Protein AF-A0A6N8TZS8-F1 (afdb_monomer_lite)

Structure (mmCIF, N/CA/C/O backbone):
data_AF-A0A6N8TZS8-F1
#
_entry.id   AF-A0A6N8TZS8-F1
#
loop_
_atom_site.group_PDB
_atom_site.id
_atom_site.type_symbol
_atom_site.label_atom_id
_atom_site.label_alt_id
_atom_site.label_comp_id
_atom_site.label_asym_id
_atom_site.label_entity_id
_atom_site.label_seq_id
_atom_site.pdbx_PDB_ins_code
_atom_site.Cartn_x
_atom_site.Cartn_y
_atom_site.Cartn_z
_atom_site.occupancy
_atom_site.B_iso_or_equiv
_atom_site.auth_seq_id
_atom_site.auth_comp_id
_atom_site.auth_asym_id
_atom_site.auth_atom_id
_atom_site.pdbx_PDB_model_num
ATOM 1 N N . MET A 1 1 ? 15.289 -12.574 5.899 1.00 58.06 1 MET A N 1
ATOM 2 C CA . MET A 1 1 ? 13.932 -12.161 5.487 1.00 58.06 1 MET A CA 1
ATOM 3 C C . MET A 1 1 ? 13.478 -11.031 6.387 1.00 58.06 1 MET A C 1
ATOM 5 O O . MET A 1 1 ? 13.542 -11.176 7.605 1.00 58.06 1 MET A O 1
ATOM 9 N N . ARG A 1 2 ? 13.096 -9.896 5.798 1.00 68.56 2 ARG A N 1
ATOM 10 C CA . ARG A 1 2 ? 12.445 -8.795 6.514 1.00 68.56 2 ARG A CA 1
ATOM 11 C C . ARG A 1 2 ? 11.067 -9.269 6.998 1.00 68.56 2 ARG A C 1
ATOM 13 O O . ARG A 1 2 ? 10.432 -10.072 6.322 1.00 68.56 2 ARG A O 1
ATOM 20 N N . LYS A 1 3 ? 10.622 -8.817 8.175 1.00 78.94 3 LYS A N 1
ATOM 21 C CA . LYS A 1 3 ? 9.250 -9.077 8.635 1.00 78.94 3 LYS A CA 1
ATOM 22 C C . LYS A 1 3 ? 8.289 -8.165 7.876 1.00 78.94 3 LYS A C 1
ATOM 24 O O . LYS A 1 3 ? 8.520 -6.958 7.850 1.00 78.94 3 LYS A O 1
ATOM 29 N N . MET A 1 4 ? 7.236 -8.748 7.310 1.00 88.69 4 MET A N 1
ATOM 30 C CA . MET A 1 4 ? 6.139 -7.992 6.705 1.00 88.69 4 MET A CA 1
ATOM 31 C C . MET A 1 4 ? 5.453 -7.129 7.757 1.00 88.69 4 MET A C 1
ATOM 33 O O . MET A 1 4 ? 5.270 -7.566 8.899 1.00 88.69 4 MET A O 1
ATOM 37 N N . LYS A 1 5 ? 5.111 -5.900 7.373 1.00 93.00 5 LYS A N 1
ATOM 38 C CA . LYS A 1 5 ? 4.473 -4.915 8.242 1.00 93.00 5 LYS A CA 1
ATOM 39 C C . LYS A 1 5 ? 3.010 -4.681 7.866 1.00 93.00 5 LYS A C 1
ATOM 41 O O . LYS A 1 5 ? 2.560 -4.983 6.762 1.00 93.00 5 LYS A O 1
ATOM 46 N N . GLN A 1 6 ? 2.279 -4.118 8.821 1.00 95.00 6 GLN A N 1
ATOM 47 C CA . GLN A 1 6 ? 0.948 -3.563 8.618 1.00 95.00 6 GLN A CA 1
ATOM 48 C C . GLN A 1 6 ? 0.919 -2.141 9.179 1.00 95.00 6 GLN A C 1
ATOM 50 O O . GLN A 1 6 ? 1.477 -1.896 10.252 1.00 95.00 6 GLN A O 1
ATOM 55 N N . TRP A 1 7 ? 0.260 -1.223 8.477 1.00 95.25 7 TRP A N 1
ATOM 56 C CA . TRP A 1 7 ? 0.106 0.171 8.891 1.00 95.25 7 TRP A CA 1
ATOM 57 C C . TRP A 1 7 ? -1.375 0.511 9.003 1.00 95.25 7 TRP A C 1
ATOM 59 O O . TRP A 1 7 ? -2.090 0.482 8.006 1.00 95.25 7 TRP A O 1
ATOM 69 N N . GLN A 1 8 ? -1.835 0.847 10.208 1.00 93.94 8 GLN A N 1
ATOM 70 C CA . GLN A 1 8 ? -3.194 1.346 10.417 1.00 93.94 8 GLN A CA 1
ATOM 71 C C . GLN A 1 8 ? -3.286 2.809 9.963 1.00 93.94 8 GLN A C 1
ATOM 73 O O . GLN A 1 8 ? -2.427 3.629 10.305 1.00 93.94 8 GLN A O 1
ATOM 78 N N . ARG A 1 9 ? -4.345 3.139 9.223 1.00 89.69 9 ARG A N 1
ATOM 79 C CA . ARG A 1 9 ? -4.639 4.474 8.696 1.00 89.69 9 ARG A CA 1
ATOM 80 C C . ARG A 1 9 ? -6.125 4.771 8.837 1.00 89.69 9 ARG A C 1
ATOM 82 O O . ARG A 1 9 ? -6.917 4.453 7.964 1.00 89.69 9 ARG A O 1
ATOM 89 N N . GLY A 1 10 ? -6.507 5.373 9.962 1.00 88.56 10 GLY A N 1
ATOM 90 C CA . GLY A 1 10 ? -7.913 5.688 10.216 1.00 88.56 10 GLY A CA 1
ATOM 91 C C . GLY A 1 10 ? -8.792 4.437 10.118 1.00 88.56 10 GLY A C 1
ATOM 92 O O . GLY A 1 10 ? -8.662 3.534 10.945 1.00 88.56 10 GLY A O 1
ATOM 93 N N . ASP A 1 11 ? -9.659 4.402 9.108 1.00 92.50 11 ASP A N 1
ATOM 94 C CA . ASP A 1 11 ? -10.622 3.339 8.809 1.00 92.50 11 ASP A CA 1
ATOM 95 C C . ASP A 1 11 ? -10.068 2.189 7.950 1.00 92.50 11 ASP A C 1
ATOM 97 O O . ASP A 1 11 ? -10.679 1.120 7.909 1.00 92.50 11 ASP A O 1
ATOM 101 N N . TYR A 1 12 ? -8.904 2.358 7.323 1.00 93.81 12 TYR A N 1
ATOM 102 C CA . TYR A 1 12 ? -8.249 1.326 6.523 1.00 93.81 12 TYR A CA 1
ATOM 103 C C . TYR A 1 12 ? -6.895 0.908 7.117 1.00 93.81 12 TYR A C 1
ATOM 105 O O . TYR A 1 12 ? -6.351 1.532 8.034 1.00 93.81 12 TYR A O 1
ATOM 113 N N . TYR A 1 13 ? -6.324 -0.179 6.605 1.00 95.19 13 TYR A N 1
ATOM 114 C CA . TYR A 1 13 ? -4.937 -0.542 6.882 1.00 95.19 13 TYR A CA 1
ATOM 115 C C . TYR A 1 13 ? -4.219 -0.985 5.615 1.00 95.19 13 TYR A C 1
ATOM 117 O O . TYR A 1 13 ? -4.825 -1.504 4.682 1.00 95.19 13 TYR A O 1
ATOM 125 N N . VAL A 1 14 ? -2.907 -0.776 5.591 1.00 95.81 14 VAL A N 1
ATOM 126 C CA . VAL A 1 14 ? -2.030 -1.237 4.517 1.00 95.81 14 VAL A CA 1
ATOM 127 C C . VAL A 1 14 ? -1.298 -2.482 4.992 1.00 95.81 14 VAL A C 1
ATOM 129 O O . VAL A 1 14 ? -0.708 -2.472 6.072 1.00 95.81 14 VAL A O 1
ATOM 132 N N . GLN A 1 15 ? -1.332 -3.554 4.207 1.00 96.25 15 GLN A N 1
ATOM 133 C CA . GLN A 1 15 ? -0.640 -4.810 4.487 1.00 96.25 15 GLN A CA 1
ATOM 134 C C . GLN A 1 15 ? 0.465 -5.052 3.458 1.00 96.25 15 GLN A C 1
ATOM 136 O O . GLN A 1 15 ? 0.180 -5.143 2.268 1.00 96.25 15 GLN A O 1
ATOM 141 N N . GLU A 1 16 ? 1.708 -5.198 3.926 1.00 95.38 16 GLU A N 1
ATOM 142 C CA . GLU A 1 16 ? 2.842 -5.656 3.112 1.00 95.38 16 GLU A CA 1
ATOM 143 C C . GLU A 1 16 ? 2.700 -7.163 2.836 1.00 95.38 16 GLU A C 1
AT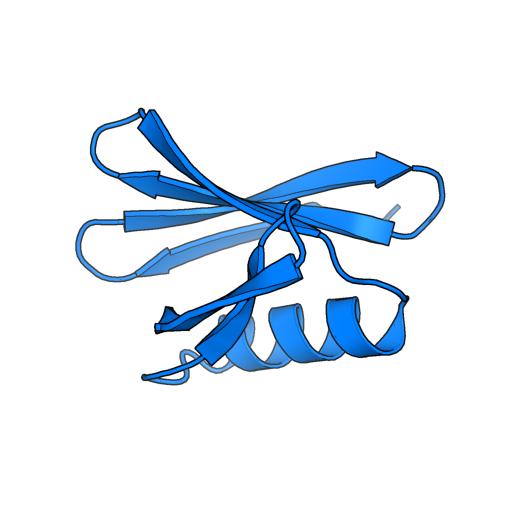OM 145 O O . GLU A 1 16 ? 2.528 -7.959 3.766 1.00 95.38 16 GLU A O 1
ATOM 150 N N . ILE A 1 17 ? 2.771 -7.559 1.566 1.00 92.06 17 ILE A N 1
ATOM 151 C CA . ILE A 1 17 ? 2.653 -8.947 1.108 1.00 92.06 17 ILE A CA 1
ATOM 152 C C . ILE A 1 17 ? 3.862 -9.292 0.244 1.00 92.06 17 ILE A C 1
ATOM 154 O O . ILE A 1 17 ? 4.308 -8.505 -0.587 1.00 92.06 17 ILE A O 1
ATOM 158 N N . GLN A 1 18 ? 4.397 -10.498 0.425 1.00 86.75 18 GLN A N 1
ATOM 159 C CA . GLN A 1 18 ? 5.440 -11.001 -0.460 1.00 86.75 18 GLN A CA 1
ATOM 160 C C . GLN A 1 18 ? 4.842 -11.380 -1.819 1.00 86.75 18 GLN A C 1
ATOM 162 O O . GLN A 1 18 ? 4.007 -12.281 -1.860 1.00 86.75 18 GLN A O 1
ATOM 167 N N . ASP A 1 19 ? 5.305 -10.762 -2.906 1.00 74.44 19 ASP A N 1
ATOM 168 C CA . ASP A 1 19 ? 4.982 -11.205 -4.271 1.00 74.44 19 ASP A CA 1
ATOM 169 C C . ASP A 1 19 ? 6.146 -11.997 -4.882 1.00 74.44 19 ASP A C 1
ATOM 171 O O . ASP A 1 19 ? 6.160 -13.233 -4.842 1.00 74.44 19 ASP A O 1
ATOM 175 N N . LYS A 1 20 ? 7.177 -11.309 -5.399 1.00 69.62 20 LYS A N 1
ATOM 176 C CA . LYS A 1 20 ? 8.287 -11.937 -6.134 1.00 69.62 20 LYS A CA 1
ATOM 177 C C . LYS A 1 20 ? 9.651 -11.403 -5.731 1.00 69.62 20 LYS A C 1
ATOM 179 O O . LYS A 1 20 ? 9.936 -10.210 -5.801 1.00 69.62 20 LYS A O 1
ATOM 184 N N . ARG A 1 21 ? 10.566 -12.345 -5.474 1.00 77.06 21 ARG A N 1
ATOM 185 C CA . ARG A 1 21 ? 11.967 -12.067 -5.117 1.00 77.06 21 ARG A CA 1
ATOM 186 C C . ARG A 1 21 ? 12.024 -11.128 -3.904 1.00 77.06 21 ARG A C 1
ATOM 188 O O . ARG A 1 21 ? 11.569 -11.525 -2.833 1.00 77.06 21 ARG A O 1
ATOM 195 N N . ASP A 1 22 ? 12.563 -9.927 -4.097 1.00 84.81 22 ASP A N 1
ATOM 196 C CA . ASP A 1 22 ? 12.789 -8.915 -3.067 1.00 84.81 22 ASP A CA 1
ATOM 197 C C . ASP A 1 22 ? 11.787 -7.746 -3.136 1.00 84.81 22 ASP A C 1
ATOM 199 O O . ASP A 1 22 ? 11.869 -6.850 -2.299 1.00 84.81 22 ASP A O 1
ATOM 203 N N . ILE A 1 23 ? 10.867 -7.729 -4.116 1.00 88.31 23 ILE A N 1
ATOM 204 C CA . ILE A 1 23 ? 9.833 -6.689 -4.248 1.00 88.31 23 ILE A CA 1
ATOM 205 C C . ILE A 1 23 ? 8.529 -7.204 -3.636 1.00 88.31 23 ILE A C 1
ATOM 207 O O . ILE A 1 23 ? 8.080 -8.320 -3.911 1.00 88.31 23 ILE A O 1
ATOM 211 N N . HIS A 1 24 ? 7.952 -6.387 -2.763 1.00 91.69 24 HIS A N 1
ATOM 212 C CA . HIS A 1 24 ? 6.717 -6.672 -2.044 1.00 91.69 24 HIS A CA 1
ATOM 213 C C . HIS A 1 24 ? 5.573 -5.817 -2.589 1.00 91.69 24 HIS A C 1
ATOM 215 O O . HIS A 1 24 ? 5.786 -4.691 -3.036 1.00 91.69 24 HIS A O 1
ATOM 221 N N . GLU A 1 25 ? 4.360 -6.346 -2.500 1.00 93.12 25 GLU A N 1
ATOM 222 C CA . GLU A 1 25 ? 3.123 -5.625 -2.792 1.00 93.12 25 GLU A CA 1
ATOM 223 C C . GLU A 1 25 ? 2.524 -5.049 -1.506 1.00 93.12 25 GLU A C 1
ATOM 225 O O . GLU A 1 25 ? 2.796 -5.526 -0.399 1.00 93.12 25 GLU A O 1
ATOM 230 N N . PHE A 1 26 ? 1.661 -4.045 -1.651 1.00 94.44 26 PHE A N 1
ATOM 231 C CA . PHE A 1 26 ? 0.931 -3.458 -0.532 1.00 94.44 26 PHE A CA 1
ATOM 232 C C . PHE A 1 26 ? -0.563 -3.428 -0.830 1.00 94.44 26 PHE A C 1
ATOM 234 O O . PHE A 1 26 ? -1.013 -2.735 -1.741 1.00 94.44 26 PHE A O 1
ATOM 241 N N . ASN A 1 27 ? -1.344 -4.153 -0.035 1.00 95.81 27 ASN A N 1
ATOM 242 C CA . ASN A 1 27 ? -2.797 -4.129 -0.137 1.00 95.81 27 ASN A CA 1
ATOM 243 C C . ASN A 1 27 ? -3.382 -3.104 0.824 1.00 95.81 27 ASN A C 1
ATOM 245 O O . ASN A 1 27 ? -3.111 -3.144 2.023 1.00 95.81 27 ASN A O 1
ATOM 249 N N . VAL A 1 28 ? -4.223 -2.224 0.294 1.00 95.06 28 VAL A N 1
ATOM 250 C CA . VAL A 1 28 ? -5.049 -1.300 1.066 1.00 95.06 28 VAL A CA 1
ATOM 251 C C . VAL A 1 28 ? -6.364 -2.001 1.361 1.00 95.06 28 VAL A C 1
ATOM 253 O O . VAL A 1 28 ? -7.092 -2.374 0.437 1.00 95.06 28 VAL A O 1
ATOM 256 N N . ILE A 1 29 ? -6.646 -2.216 2.642 1.00 96.06 29 ILE A N 1
ATOM 257 C CA . ILE A 1 29 ? -7.781 -3.008 3.101 1.00 96.06 29 ILE A CA 1
ATOM 258 C C . ILE A 1 29 ? -8.722 -2.129 3.917 1.00 96.06 29 ILE A C 1
ATOM 260 O O . ILE A 1 29 ? -8.335 -1.574 4.946 1.00 96.06 29 ILE A O 1
ATOM 264 N N . LEU A 1 30 ? -9.972 -2.051 3.468 1.00 94.88 30 LEU A N 1
ATOM 265 C CA . LEU A 1 30 ? -11.073 -1.351 4.125 1.00 94.88 30 LEU A CA 1
ATOM 266 C C . LEU A 1 30 ? -12.224 -2.344 4.295 1.00 94.88 30 LEU A C 1
ATOM 268 O O . LEU A 1 30 ? -12.564 -3.054 3.356 1.00 94.88 30 LEU A O 1
ATOM 272 N N . ASN A 1 31 ? -12.817 -2.429 5.488 1.00 94.44 31 ASN A N 1
ATOM 273 C CA . ASN A 1 31 ? -13.916 -3.366 5.778 1.00 94.44 31 ASN A CA 1
ATOM 274 C C . ASN A 1 31 ? -13.623 -4.833 5.384 1.00 94.44 31 ASN A C 1
ATOM 276 O O . ASN A 1 31 ? -14.516 -5.552 4.945 1.00 94.44 31 ASN A O 1
ATOM 280 N N . ASN A 1 32 ? -12.377 -5.286 5.569 1.00 92.56 32 ASN A N 1
ATOM 281 C CA . ASN A 1 32 ? -11.877 -6.615 5.178 1.00 92.56 32 ASN A CA 1
ATOM 282 C C . ASN A 1 32 ? -11.850 -6.900 3.663 1.00 92.56 32 ASN A C 1
ATOM 284 O O . ASN A 1 32 ? -11.648 -8.049 3.271 1.00 92.56 32 ASN A O 1
ATOM 288 N N . GLU A 1 33 ? -11.981 -5.880 2.817 1.00 95.62 33 GLU A N 1
ATOM 289 C CA . GLU A 1 33 ? -11.859 -5.993 1.363 1.00 95.62 33 GLU A CA 1
ATOM 290 C C . GLU A 1 33 ? -10.623 -5.241 0.861 1.00 95.62 33 GLU A C 1
ATOM 292 O O . GLU A 1 33 ? -10.319 -4.138 1.319 1.00 95.62 33 GLU A O 1
ATOM 297 N N . VAL A 1 34 ? -9.895 -5.842 -0.087 1.00 95.38 34 VAL A N 1
ATOM 298 C CA . VAL A 1 34 ? -8.785 -5.170 -0.775 1.00 95.38 34 VAL A CA 1
ATOM 299 C C . VAL A 1 34 ? -9.380 -4.189 -1.776 1.00 95.38 34 VAL A C 1
ATOM 301 O O . VAL A 1 34 ? -9.957 -4.607 -2.779 1.00 95.38 34 VAL A O 1
ATOM 304 N N . ILE A 1 35 ? -9.226 -2.895 -1.509 1.00 94.12 35 ILE A N 1
ATOM 305 C CA . ILE A 1 35 ? -9.730 -1.834 -2.389 1.00 94.12 35 ILE A CA 1
ATOM 306 C C . ILE A 1 35 ? -8.671 -1.361 -3.388 1.00 94.12 35 ILE A C 1
ATOM 308 O O . ILE A 1 35 ? -9.019 -0.908 -4.473 1.00 94.12 35 ILE A O 1
ATOM 312 N N . VAL A 1 36 ? -7.385 -1.498 -3.043 1.00 93.94 36 VAL A N 1
ATOM 313 C CA . VAL A 1 36 ? -6.243 -1.145 -3.899 1.00 93.94 36 VAL A CA 1
ATOM 314 C C . VAL A 1 36 ? -5.089 -2.108 -3.636 1.00 93.94 36 VAL A C 1
ATOM 316 O O . VAL A 1 36 ? -4.806 -2.447 -2.486 1.00 93.94 36 VAL A O 1
ATOM 319 N N . THR A 1 37 ? -4.394 -2.507 -4.700 1.00 94.62 37 THR A N 1
ATOM 320 C CA . THR A 1 37 ? -3.112 -3.219 -4.630 1.00 94.62 37 THR A CA 1
ATOM 321 C C . THR A 1 37 ? -2.045 -2.333 -5.250 1.00 94.62 37 THR A C 1
ATOM 323 O O . THR A 1 37 ? -2.134 -2.002 -6.431 1.00 94.62 37 THR A O 1
ATOM 326 N N . ILE A 1 38 ? -1.053 -1.958 -4.452 1.00 92.12 38 ILE A N 1
ATOM 327 C CA . ILE A 1 38 ? 0.112 -1.175 -4.858 1.00 92.12 38 ILE A CA 1
ATOM 328 C C . ILE A 1 38 ? 1.228 -2.152 -5.195 1.00 92.12 38 ILE A C 1
ATOM 330 O O . ILE A 1 38 ? 1.587 -2.996 -4.368 1.00 92.12 38 ILE A O 1
ATOM 334 N N . MET A 1 39 ? 1.788 -2.008 -6.390 1.00 90.94 39 MET A N 1
ATOM 335 C CA . MET A 1 39 ? 2.882 -2.839 -6.873 1.00 90.94 39 MET A CA 1
ATOM 336 C C . MET A 1 39 ? 4.038 -1.923 -7.285 1.00 90.94 39 MET A C 1
ATOM 338 O O . MET A 1 39 ? 3.961 -1.314 -8.349 1.00 90.94 39 MET A O 1
ATOM 342 N N . PRO A 1 40 ? 5.079 -1.780 -6.448 1.00 90.00 40 PRO A N 1
ATOM 343 C CA . PRO A 1 40 ? 6.250 -0.990 -6.807 1.00 90.00 40 PRO A CA 1
ATOM 344 C C . PRO A 1 40 ? 6.952 -1.555 -8.045 1.00 90.00 40 PRO A C 1
ATOM 346 O O . PRO A 1 40 ? 7.118 -2.773 -8.161 1.00 90.00 40 PRO A O 1
ATOM 349 N N . ASP A 1 41 ? 7.432 -0.672 -8.921 1.00 88.94 41 ASP A N 1
ATOM 350 C CA . ASP A 1 41 ? 8.196 -1.044 -10.115 1.00 88.94 41 ASP A CA 1
ATOM 351 C C . ASP A 1 41 ? 9.594 -1.582 -9.729 1.00 88.94 41 ASP A C 1
ATOM 353 O O . ASP A 1 41 ? 10.155 -2.453 -10.404 1.00 88.94 41 ASP A O 1
ATOM 357 N N . ASP A 1 42 ? 10.165 -1.081 -8.623 1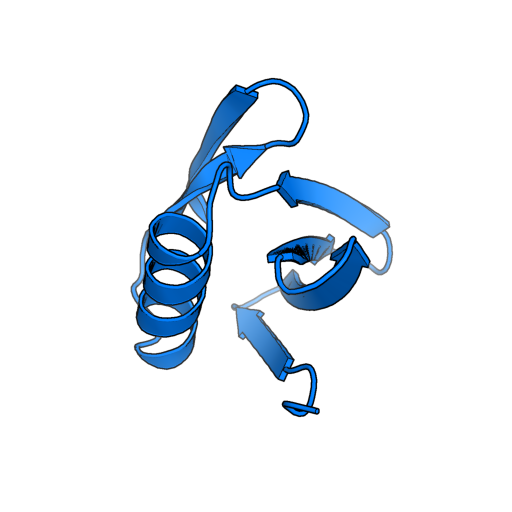.00 90.75 42 ASP A N 1
ATOM 358 C CA . ASP A 1 42 ? 11.485 -1.463 -8.120 1.00 90.75 42 ASP A CA 1
ATOM 359 C C . ASP A 1 42 ? 11.650 -1.344 -6.584 1.00 90.75 42 ASP A C 1
ATOM 361 O O . ASP A 1 42 ? 10.749 -0.961 -5.834 1.00 90.75 42 ASP A O 1
ATOM 365 N N . ILE A 1 43 ? 12.846 -1.701 -6.092 1.00 90.94 43 ILE A N 1
ATOM 366 C CA . ILE A 1 43 ? 13.208 -1.655 -4.663 1.00 90.94 43 ILE A CA 1
ATOM 367 C C . ILE A 1 43 ? 13.215 -0.218 -4.113 1.00 90.94 43 ILE A C 1
ATOM 369 O O . ILE A 1 43 ? 12.955 -0.019 -2.924 1.00 90.94 43 ILE A O 1
ATOM 373 N N . THR A 1 44 ? 13.534 0.780 -4.938 1.00 92.19 44 THR A N 1
ATOM 374 C CA . THR A 1 44 ? 13.568 2.189 -4.526 1.00 92.19 44 THR A CA 1
ATOM 375 C C . THR A 1 44 ? 12.154 2.662 -4.223 1.00 92.19 44 THR A C 1
ATOM 377 O O . THR A 1 44 ? 11.900 3.128 -3.114 1.00 92.19 44 THR A O 1
ATOM 380 N N . GLU A 1 45 ? 11.217 2.442 -5.146 1.00 91.19 45 GLU A N 1
ATOM 381 C CA . GLU A 1 45 ? 9.805 2.799 -4.973 1.00 91.19 45 GLU A CA 1
ATOM 382 C C .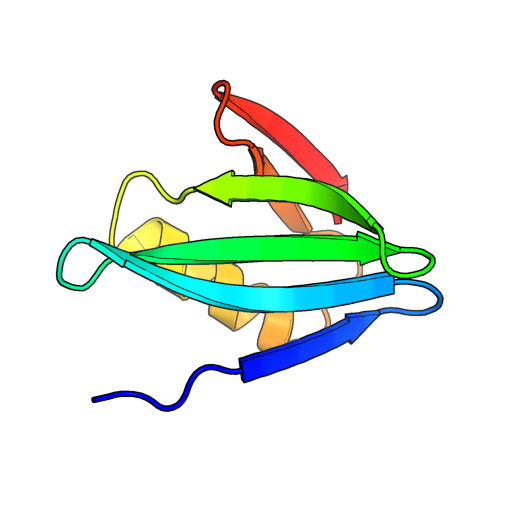 GLU A 1 45 ? 9.163 2.033 -3.803 1.00 91.19 45 GLU A C 1
ATOM 384 O O . GLU A 1 45 ? 8.422 2.605 -2.995 1.00 91.19 45 GLU A O 1
ATOM 389 N N . MET A 1 46 ? 9.519 0.755 -3.635 1.00 92.38 46 MET A N 1
ATOM 390 C CA . MET A 1 46 ? 9.099 -0.049 -2.486 1.00 92.38 46 MET A CA 1
ATOM 391 C C . MET A 1 46 ? 9.575 0.572 -1.160 1.00 92.38 46 MET A C 1
ATOM 393 O O . MET A 1 46 ? 8.791 0.741 -0.222 1.00 92.38 46 MET A O 1
ATOM 397 N N . ASN A 1 47 ? 10.859 0.930 -1.062 1.00 92.56 47 ASN A N 1
ATOM 398 C CA . ASN A 1 47 ? 11.427 1.512 0.155 1.00 92.56 47 ASN A CA 1
ATOM 399 C C . ASN A 1 47 ? 10.871 2.908 0.447 1.00 92.56 47 ASN A C 1
ATOM 401 O O . ASN A 1 47 ? 10.645 3.234 1.613 1.00 92.56 47 ASN A O 1
ATOM 405 N N . GLU A 1 48 ? 10.619 3.719 -0.580 1.00 92.69 48 GLU A N 1
ATOM 406 C CA . GLU A 1 48 ? 9.952 5.010 -0.420 1.00 92.69 48 GLU A CA 1
ATOM 407 C C . GLU A 1 48 ? 8.527 4.845 0.105 1.00 92.69 48 GLU A C 1
ATOM 409 O O . GLU A 1 48 ? 8.153 5.534 1.054 1.00 92.69 48 GLU A O 1
ATOM 414 N N . THR A 1 49 ? 7.759 3.899 -0.445 1.00 91.81 49 THR A N 1
ATOM 415 C CA . THR A 1 49 ? 6.402 3.580 0.028 1.00 91.81 49 THR A CA 1
ATOM 416 C C . THR A 1 49 ? 6.422 3.198 1.507 1.00 91.81 49 THR A C 1
ATOM 418 O O . THR A 1 49 ? 5.680 3.762 2.309 1.00 91.81 49 THR A O 1
ATOM 421 N N . ILE A 1 50 ? 7.343 2.316 1.905 1.00 93.06 50 ILE A N 1
ATOM 422 C CA . ILE A 1 50 ? 7.528 1.917 3.307 1.00 93.06 50 ILE A CA 1
ATOM 423 C C . ILE A 1 50 ? 7.910 3.101 4.192 1.00 93.06 50 ILE A C 1
ATOM 425 O O . ILE A 1 50 ? 7.366 3.224 5.284 1.00 93.06 50 ILE A O 1
ATOM 429 N N . ARG A 1 51 ? 8.839 3.959 3.754 1.00 94.00 51 ARG A N 1
ATOM 430 C CA . ARG A 1 51 ? 9.278 5.128 4.529 1.00 94.00 51 ARG A CA 1
ATOM 431 C C . ARG A 1 51 ? 8.102 6.067 4.797 1.00 94.00 51 ARG A C 1
ATOM 433 O O . ARG A 1 51 ? 7.865 6.420 5.946 1.00 94.00 51 ARG A O 1
ATOM 440 N N . LYS A 1 52 ? 7.332 6.403 3.758 1.00 93.06 52 LYS A N 1
ATOM 441 C CA . LYS A 1 52 ? 6.135 7.253 3.873 1.00 93.06 52 LYS A CA 1
ATOM 442 C C . LYS A 1 52 ? 5.078 6.614 4.785 1.00 93.06 52 LYS A C 1
ATOM 444 O O . LYS A 1 52 ? 4.432 7.296 5.584 1.00 93.06 52 LYS A O 1
ATOM 449 N N . LEU A 1 53 ? 4.931 5.286 4.714 1.00 93.06 53 LEU A N 1
ATOM 450 C CA . LEU A 1 53 ? 4.041 4.535 5.597 1.00 93.06 53 LEU A CA 1
ATOM 451 C C . LEU A 1 53 ? 4.517 4.542 7.065 1.00 93.06 53 LEU A C 1
ATOM 453 O O . LEU A 1 53 ? 3.708 4.746 7.975 1.00 93.06 53 LEU A O 1
ATOM 457 N N . ASP A 1 54 ? 5.814 4.375 7.310 1.00 93.69 54 ASP A N 1
ATOM 458 C CA . ASP A 1 54 ? 6.417 4.422 8.648 1.00 93.69 54 ASP A CA 1
ATOM 459 C C . ASP A 1 54 ? 6.357 5.839 9.261 1.00 93.69 54 ASP A C 1
ATOM 461 O O . ASP A 1 54 ? 6.155 5.974 10.466 1.00 93.69 54 ASP A O 1
ATOM 465 N N . GLU A 1 55 ? 6.462 6.894 8.447 1.00 92.75 55 GLU A N 1
ATOM 466 C CA . GLU A 1 55 ? 6.396 8.301 8.886 1.00 92.75 55 GLU A CA 1
ATOM 467 C C . GLU A 1 55 ? 4.971 8.818 9.130 1.00 92.75 55 GLU A C 1
ATOM 469 O O . GLU A 1 55 ? 4.789 9.940 9.602 1.00 92.75 55 GLU A O 1
ATOM 474 N N . ASN A 1 56 ? 3.953 7.999 8.851 1.00 84.44 56 ASN A N 1
ATOM 475 C CA . ASN A 1 56 ? 2.549 8.396 8.943 1.00 84.44 56 ASN A CA 1
ATOM 476 C C . ASN A 1 56 ? 2.236 9.663 8.126 1.00 84.44 56 ASN A C 1
ATOM 478 O O . ASN A 1 56 ? 1.463 10.515 8.571 1.00 84.44 56 ASN A O 1
ATOM 482 N N . GLU A 1 57 ? 2.851 9.785 6.940 1.00 84.50 57 GLU A N 1
ATOM 483 C CA . GLU A 1 57 ? 2.574 10.886 6.015 1.00 8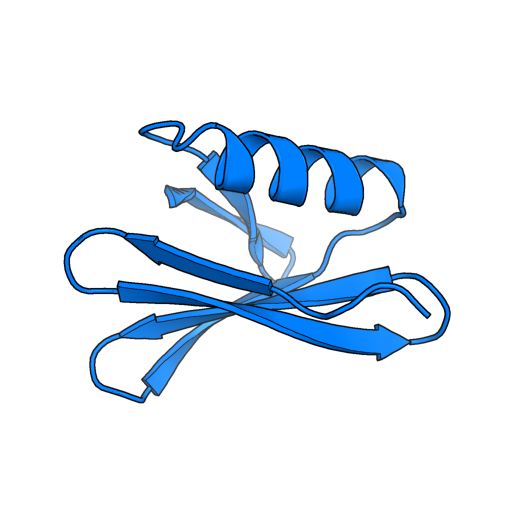4.50 57 GLU A CA 1
ATOM 484 C C . GLU A 1 57 ? 1.071 10.921 5.693 1.00 84.50 57 GLU A C 1
ATOM 486 O O . GLU A 1 57 ? 0.449 9.886 5.449 1.00 84.50 57 GLU A O 1
ATOM 491 N N . SER A 1 58 ? 0.483 12.120 5.721 1.00 75.75 58 SER A N 1
ATOM 492 C CA . SER A 1 58 ? -0.966 12.313 5.577 1.00 75.75 58 SER A CA 1
ATOM 493 C C . SER A 1 58 ? -1.484 12.088 4.160 1.00 75.75 58 SER A C 1
ATOM 495 O O . SER A 1 58 ? -2.692 12.016 3.973 1.00 75.75 58 SER A O 1
ATOM 497 N N . MET A 1 59 ? -0.590 12.072 3.171 1.00 80.12 59 MET A N 1
ATOM 498 C CA . MET A 1 59 ? -0.905 11.775 1.779 1.00 80.12 59 MET A CA 1
ATOM 499 C C . MET A 1 59 ? 0.269 11.041 1.149 1.00 80.12 59 MET A C 1
ATOM 501 O O . MET A 1 59 ? 1.377 11.576 1.107 1.00 80.12 59 MET A O 1
ATOM 505 N N . ILE A 1 60 ? 0.024 9.850 0.614 1.00 84.19 60 ILE A N 1
ATOM 506 C CA . ILE A 1 60 ? 1.055 9.064 -0.071 1.00 84.19 60 ILE A CA 1
ATOM 507 C C . ILE A 1 60 ? 0.578 8.781 -1.492 1.00 84.19 60 ILE A C 1
ATOM 509 O O . ILE A 1 60 ? -0.346 8.000 -1.694 1.00 84.19 60 ILE A O 1
ATOM 513 N N . ASN A 1 61 ? 1.218 9.403 -2.484 1.00 86.19 61 ASN A N 1
ATOM 514 C CA . ASN A 1 61 ? 0.971 9.076 -3.887 1.00 86.19 61 ASN A CA 1
ATOM 515 C C . ASN A 1 61 ? 1.739 7.804 -4.272 1.00 86.19 61 ASN A C 1
ATOM 517 O O . ASN A 1 61 ? 2.957 7.741 -4.080 1.00 86.19 61 ASN A O 1
ATOM 521 N N . VAL A 1 62 ? 1.015 6.816 -4.788 1.00 86.38 62 VAL A N 1
ATOM 522 C CA . VAL A 1 62 ? 1.506 5.490 -5.187 1.00 86.38 62 VAL A CA 1
ATOM 523 C C . VAL A 1 62 ? 0.838 5.065 -6.493 1.00 86.38 62 VAL A C 1
ATOM 525 O O . VAL A 1 62 ? -0.224 5.583 -6.836 1.00 86.38 62 VAL A O 1
ATOM 528 N N . LYS A 1 63 ? 1.432 4.117 -7.221 1.00 86.94 63 LYS A N 1
ATOM 529 C CA . LYS A 1 63 ? 0.782 3.481 -8.373 1.00 86.94 63 LYS A CA 1
ATOM 530 C C . LYS A 1 63 ? 0.128 2.165 -7.967 1.00 86.94 63 LYS A C 1
ATOM 532 O O . LYS A 1 63 ? 0.721 1.370 -7.236 1.00 86.94 63 LYS A O 1
ATOM 537 N N . ASP A 1 64 ? -1.086 1.928 -8.443 1.00 88.44 64 ASP A N 1
ATOM 538 C CA . ASP A 1 64 ? -1.728 0.627 -8.316 1.00 88.44 64 ASP A CA 1
ATOM 539 C C . ASP A 1 64 ? -1.139 -0.388 -9.318 1.00 88.44 64 ASP A C 1
ATOM 541 O O . ASP A 1 64 ? -0.348 -0.049 -10.201 1.00 88.44 64 ASP A O 1
ATOM 545 N N . LYS A 1 65 ? -1.552 -1.653 -9.212 1.00 85.38 65 LYS A N 1
ATOM 546 C CA . LYS A 1 65 ? -1.126 -2.732 -10.120 1.00 85.38 65 LYS A CA 1
ATOM 547 C C . LYS A 1 65 ? -1.469 -2.508 -11.604 1.00 85.38 65 LYS A C 1
ATOM 549 O O . LYS A 1 65 ? -0.953 -3.229 -12.453 1.00 85.38 65 LYS A O 1
ATOM 554 N N . ASN A 1 66 ? -2.373 -1.580 -11.919 1.00 88.94 66 ASN A N 1
ATOM 555 C CA . ASN A 1 66 ? -2.744 -1.215 -13.286 1.00 88.94 66 ASN A CA 1
ATOM 556 C C . ASN A 1 66 ? -1.956 0.013 -13.786 1.00 88.94 66 ASN A C 1
ATOM 558 O O . ASN A 1 66 ? -2.104 0.402 -14.944 1.00 88.94 66 ASN A O 1
ATOM 562 N N . GLY A 1 67 ? -1.105 0.603 -12.939 1.00 86.06 67 GLY A N 1
ATOM 563 C CA . GLY A 1 67 ? -0.325 1.804 -13.228 1.00 86.06 67 GLY A CA 1
ATOM 564 C C . GLY A 1 67 ? -1.075 3.114 -12.967 1.00 86.06 67 GLY A C 1
ATOM 565 O O . GLY A 1 67 ? -0.580 4.175 -13.353 1.00 86.06 67 GLY A O 1
ATOM 566 N N . GLU A 1 68 ? -2.246 3.072 -12.330 1.00 87.25 68 GLU A N 1
ATOM 567 C CA . GLU A 1 68 ? -3.037 4.255 -11.990 1.00 87.25 68 GLU A CA 1
ATOM 568 C C . GLU A 1 68 ? -2.540 4.889 -10.685 1.00 87.25 68 GLU A C 1
ATOM 570 O O . GLU A 1 68 ? -2.230 4.201 -9.713 1.00 87.25 68 GLU A O 1
ATOM 575 N N . SER A 1 69 ? -2.458 6.221 -10.643 1.00 88.62 69 SER A N 1
ATOM 576 C CA . SER A 1 69 ? -2.066 6.938 -9.427 1.00 88.62 69 SER A CA 1
ATOM 577 C C . SER A 1 69 ? -3.182 6.919 -8.3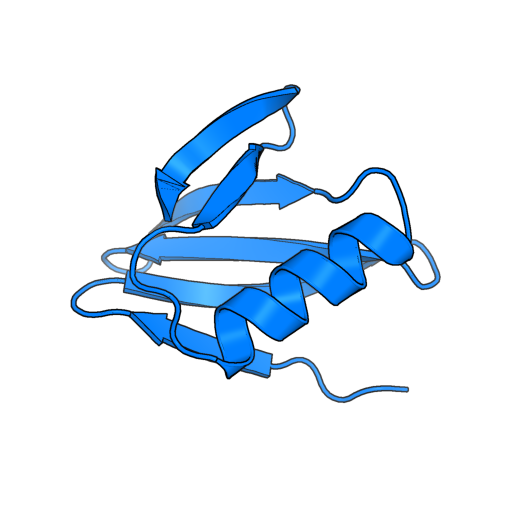83 1.00 88.62 69 SER A C 1
ATOM 579 O O . SER A 1 69 ? -4.311 7.327 -8.653 1.00 88.62 69 SER A O 1
ATOM 581 N N . PHE A 1 70 ? -2.827 6.545 -7.161 1.00 83.69 70 PHE A N 1
ATOM 582 C CA . PHE A 1 70 ? -3.696 6.508 -5.995 1.00 83.69 70 PHE A CA 1
ATOM 583 C C . PHE A 1 70 ? -3.080 7.329 -4.856 1.00 83.69 70 PHE A C 1
ATOM 585 O O . PHE A 1 70 ? -1.859 7.379 -4.710 1.00 83.69 70 PHE A O 1
ATOM 592 N N . ASN A 1 71 ? -3.917 7.978 -4.045 1.00 87.44 71 ASN A N 1
ATOM 593 C CA . ASN A 1 71 ? -3.474 8.670 -2.834 1.00 87.44 71 ASN A CA 1
ATOM 594 C C . ASN A 1 71 ? -3.972 7.894 -1.614 1.00 87.44 71 ASN A C 1
ATOM 596 O O . ASN A 1 71 ? -5.183 7.738 -1.456 1.00 87.44 71 ASN A O 1
ATOM 600 N N . LEU A 1 72 ? -3.041 7.431 -0.779 1.00 83.31 72 LEU A N 1
ATOM 601 C CA . LEU A 1 72 ? -3.327 6.880 0.551 1.00 83.31 72 LEU A CA 1
ATOM 602 C C . LEU A 1 72 ? -3.515 8.003 1.567 1.00 83.31 72 LEU A C 1
ATOM 604 O O . LEU A 1 72 ? -2.725 8.975 1.489 1.00 83.31 72 LEU A O 1
#

Sequence (72 aa):
MRKMKQWQRGDYYVQEIQDKRDIHEFNVILNNEVIVTIMPDDITEMNETIRKLDENESMINVKDKNG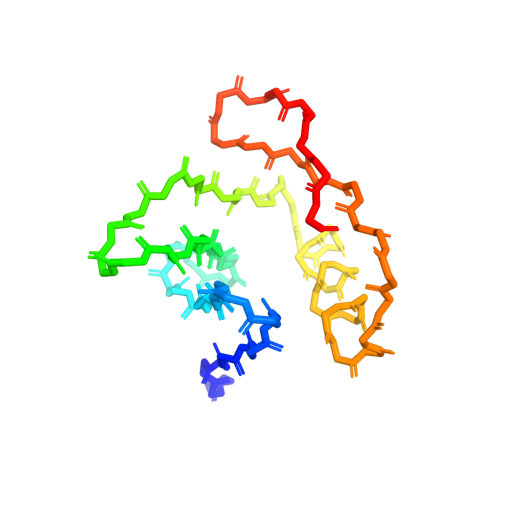ESFNL

Organism: NCBI:txid157225

Foldseek 3Di:
DDDWDKFDDPQWIWTWADDDDPWTKIFIAHPNDGPFIFGDPDPVLRVVQVVCRVVVPVWDWTATPVRDTDID

Radius of gyration: 11.23 Å; chains: 1; bounding box: 28×24×24 Å

Secondary structure (DSSP, 8-state):
-PPP-EEEETTEEEEEEEEETTEEEEEEEETTEEEEEE--SSHHHHHHHHHHHHTT-S--EEEBTTS-EEE-

pLDDT: mean 89.13, std 7.09, range [58.06, 96.25]